Protein AF-A0A6V7M6A5-F1 (afdb_monomer_lite)

Secondary structure (DSSP, 8-state):
-------------SS-EEEEEEETTEEEEEETTSEEEEEETTTTEEEEEEE---

Foldseek 3Di:
DDDDDDDDDDPDDPADWDDWDDDDQWIWIDGPSQKIWIARNVVRDTPDMDHDDD

pLDDT: mean 87.13, std 8.58, range [48.97, 94.94]

Structure (mmCIF, N/CA/C/O backbone):
data_AF-A0A6V7M6A5-F1
#
_entry.id   AF-A0A6V7M6A5-F1
#
loop_
_atom_site.group_PDB
_atom_site.id
_atom_site.type_symbol
_atom_site.label_atom_id
_atom_site.label_alt_id
_atom_site.label_comp_id
_atom_site.label_asym_id
_atom_site.label_entity_id
_atom_site.label_seq_id
_atom_site.pdbx_PDB_ins_code
_atom_site.Cartn_x
_atom_site.Cartn_y
_atom_site.Cartn_z
_atom_site.occupancy
_atom_site.B_iso_or_equiv
_atom_site.auth_seq_id
_atom_site.auth_comp_id
_atom_site.auth_asym_id
_atom_site.auth_atom_id
_atom_site.pdbx_PDB_model_num
ATOM 1 N N . LYS A 1 1 ? -16.768 16.784 15.786 1.00 71.94 1 LYS A N 1
ATOM 2 C CA . LYS A 1 1 ? -15.414 17.306 15.460 1.00 71.94 1 LYS A CA 1
ATOM 3 C C . LYS A 1 1 ? -14.551 16.131 15.015 1.00 71.94 1 LYS A C 1
ATOM 5 O O . LYS A 1 1 ? -14.368 15.223 15.811 1.00 71.94 1 LYS A O 1
ATOM 10 N N . TYR A 1 2 ? -14.072 16.111 13.773 1.00 77.62 2 TYR A N 1
ATOM 11 C CA . TYR A 1 2 ? -13.177 15.052 13.292 1.00 77.62 2 TYR A CA 1
ATOM 12 C C . TYR A 1 2 ? -11.728 15.430 13.599 1.00 77.62 2 TYR A C 1
ATOM 14 O O . TYR A 1 2 ? -11.334 16.574 13.379 1.00 77.62 2 TYR A O 1
ATOM 22 N N . LYS A 1 3 ? -10.950 14.490 14.144 1.00 85.88 3 LYS A N 1
ATOM 23 C CA . LYS A 1 3 ? -9.529 14.680 14.448 1.00 85.88 3 LYS A CA 1
ATOM 24 C C . LYS A 1 3 ? -8.722 13.816 13.492 1.00 85.88 3 LYS A C 1
ATOM 26 O O . LYS A 1 3 ? -8.802 12.592 13.553 1.00 85.88 3 LYS A O 1
ATOM 31 N N . LEU A 1 4 ? -7.959 14.452 12.611 1.00 86.38 4 LEU A N 1
ATOM 32 C CA . LEU A 1 4 ? -7.035 13.738 11.744 1.00 86.38 4 LEU A CA 1
ATOM 33 C C . LEU A 1 4 ? -5.829 13.313 12.589 1.00 86.38 4 LEU A C 1
ATOM 35 O O . LEU A 1 4 ? -5.116 14.156 13.131 1.00 86.38 4 LEU A O 1
ATOM 39 N N . VAL A 1 5 ? -5.629 12.007 12.744 1.00 87.69 5 VAL A N 1
ATOM 40 C CA . VAL A 1 5 ? -4.492 11.450 13.482 1.00 87.69 5 VAL A CA 1
ATOM 41 C C . VAL A 1 5 ? -3.655 10.638 12.510 1.00 87.69 5 VAL A C 1
ATOM 43 O O . VAL A 1 5 ? -4.148 9.708 11.870 1.00 87.69 5 VAL A O 1
ATOM 46 N N . ARG A 1 6 ? -2.373 10.988 12.402 1.00 82.75 6 ARG A N 1
ATOM 47 C CA . ARG A 1 6 ? -1.413 10.224 11.607 1.00 82.75 6 ARG A CA 1
ATOM 48 C C . ARG A 1 6 ?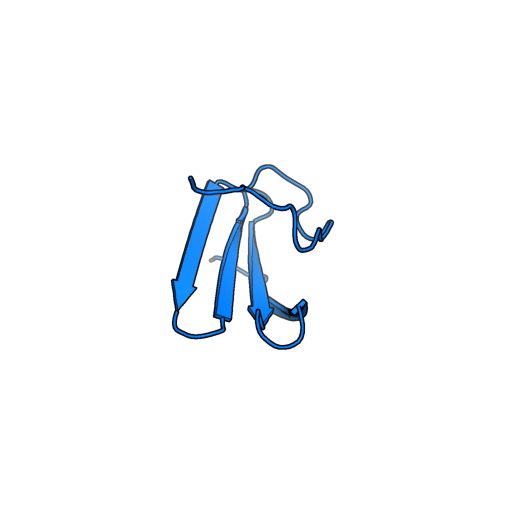 -1.243 8.847 12.240 1.00 82.75 6 ARG A C 1
ATOM 50 O O . ARG A 1 6 ? -0.862 8.743 13.399 1.00 82.75 6 ARG A O 1
ATOM 57 N N . SER A 1 7 ? -1.551 7.803 11.478 1.00 85.12 7 SER A N 1
ATOM 58 C CA . SER A 1 7 ? -1.607 6.440 12.006 1.00 85.12 7 SER A CA 1
ATOM 59 C C . SER A 1 7 ? -0.335 5.635 11.740 1.00 85.12 7 SER A C 1
ATOM 61 O O . SER A 1 7 ? 0.155 4.960 12.639 1.00 85.12 7 SER A O 1
ATOM 63 N N . PHE A 1 8 ? 0.203 5.685 10.523 1.00 84.44 8 PHE A N 1
ATOM 64 C CA . PHE A 1 8 ? 1.450 5.010 10.158 1.00 84.44 8 PHE A CA 1
ATOM 65 C C . PHE A 1 8 ? 2.110 5.717 8.972 1.00 84.44 8 PHE A C 1
ATOM 67 O O . PHE A 1 8 ? 1.520 6.617 8.367 1.00 84.44 8 PHE A O 1
ATOM 74 N N . VAL A 1 9 ? 3.361 5.347 8.698 1.00 84.19 9 VAL A N 1
ATOM 75 C CA . VAL A 1 9 ? 4.209 5.935 7.659 1.00 84.19 9 VAL A CA 1
ATOM 76 C C . VAL A 1 9 ? 5.125 4.853 7.122 1.00 84.19 9 VAL A C 1
ATOM 78 O O . VAL A 1 9 ? 5.817 4.203 7.900 1.00 84.19 9 VAL A O 1
ATOM 81 N N . THR A 1 10 ? 5.174 4.715 5.806 1.00 82.94 10 THR A N 1
ATOM 82 C CA . THR A 1 10 ? 6.082 3.808 5.104 1.00 82.94 10 THR A CA 1
ATOM 83 C C . THR A 1 10 ? 6.868 4.592 4.058 1.00 82.94 10 THR A C 1
ATOM 85 O O . THR A 1 10 ? 6.316 5.441 3.360 1.00 82.94 10 THR A O 1
ATOM 88 N N . ARG A 1 11 ? 8.178 4.337 3.972 1.00 80.56 11 ARG A N 1
ATOM 89 C CA . ARG A 1 11 ? 9.044 4.839 2.893 1.00 80.56 11 ARG A CA 1
ATOM 90 C C . ARG A 1 11 ? 9.220 3.738 1.855 1.00 80.56 11 ARG A C 1
ATOM 92 O O . ARG A 1 11 ? 10.279 3.127 1.790 1.00 80.56 11 ARG A O 1
ATOM 99 N N . SER A 1 12 ? 8.150 3.456 1.122 1.00 83.75 12 SER A N 1
ATOM 100 C CA . SER A 1 12 ? 8.139 2.363 0.149 1.00 83.75 12 SER A CA 1
ATOM 101 C C . SER A 1 12 ? 8.495 2.845 -1.256 1.00 83.75 12 SER A C 1
ATOM 103 O O . SER A 1 12 ? 9.375 2.260 -1.874 1.00 83.75 12 SER A O 1
ATOM 105 N N . HIS A 1 13 ? 7.889 3.939 -1.731 1.00 88.44 13 HIS A N 1
ATOM 106 C CA . HIS A 1 13 ? 8.155 4.456 -3.074 1.00 88.44 13 HIS A CA 1
ATOM 107 C C . HIS A 1 13 ? 9.474 5.237 -3.178 1.00 88.44 13 HIS A C 1
ATOM 109 O O . HIS A 1 13 ? 9.824 6.005 -2.276 1.00 88.44 13 HIS A O 1
ATOM 115 N N . MET A 1 14 ? 10.162 5.089 -4.313 1.00 89.06 14 MET A N 1
ATOM 116 C CA . MET A 1 14 ? 11.386 5.828 -4.668 1.00 89.06 14 MET A CA 1
ATOM 117 C C . MET A 1 14 ? 11.104 7.137 -5.421 1.00 89.06 14 MET A C 1
ATOM 119 O O . MET A 1 14 ? 11.995 7.973 -5.562 1.00 89.06 14 MET A O 1
ATOM 123 N N . ALA A 1 15 ? 9.870 7.330 -5.888 1.00 88.31 15 ALA A N 1
ATOM 124 C CA . ALA A 1 15 ? 9.422 8.524 -6.599 1.00 88.31 15 ALA A CA 1
ATOM 125 C C . ALA A 1 15 ? 8.043 8.989 -6.097 1.00 88.31 15 ALA A C 1
ATOM 127 O O . ALA A 1 15 ? 7.476 8.433 -5.155 1.00 88.31 15 ALA A O 1
ATOM 128 N N . SER A 1 16 ? 7.488 10.036 -6.713 1.00 90.38 16 SER A N 1
ATOM 129 C CA . SER A 1 16 ? 6.178 10.573 -6.336 1.00 90.38 16 SER A CA 1
ATOM 130 C C . SER A 1 16 ? 5.062 9.536 -6.493 1.00 90.38 16 SER A C 1
ATOM 132 O O . SER A 1 16 ? 4.928 8.909 -7.547 1.00 90.38 16 SER A O 1
ATOM 13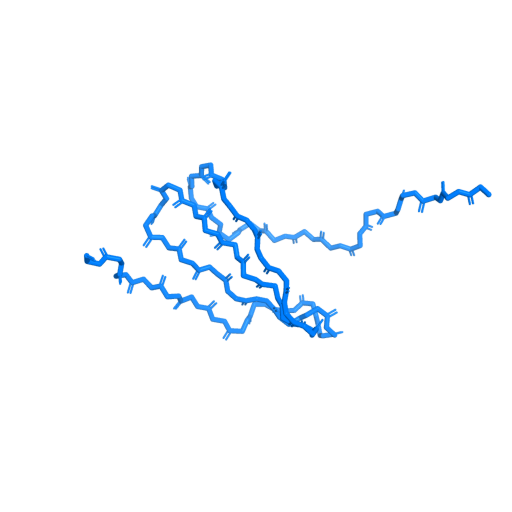4 N N . ILE A 1 17 ? 4.220 9.418 -5.464 1.00 92.62 17 ILE A N 1
ATOM 135 C CA . ILE A 1 17 ? 2.981 8.633 -5.503 1.00 92.62 17 ILE A CA 1
ATOM 136 C C . ILE A 1 17 ? 1.985 9.367 -6.402 1.00 92.62 17 ILE A C 1
ATOM 138 O O . ILE A 1 17 ? 1.692 10.540 -6.171 1.00 92.62 17 ILE A O 1
ATOM 142 N N . ARG A 1 18 ? 1.474 8.685 -7.427 1.00 93.12 18 ARG A N 1
ATOM 143 C CA . ARG A 1 18 ? 0.525 9.250 -8.399 1.00 93.12 18 ARG A CA 1
ATOM 144 C C . ARG A 1 18 ? -0.910 8.820 -8.136 1.00 93.12 18 ARG A C 1
ATOM 146 O O . ARG A 1 18 ? -1.833 9.554 -8.474 1.00 93.12 18 ARG A O 1
ATOM 153 N N . CYS A 1 19 ? -1.108 7.650 -7.535 1.00 91.81 19 CYS A N 1
ATOM 154 C CA . CYS A 1 19 ? -2.436 7.117 -7.273 1.00 91.81 19 CYS A CA 1
ATOM 155 C C . CYS A 1 19 ? -2.474 6.255 -6.010 1.00 91.81 19 CYS A C 1
ATOM 157 O O . CYS A 1 19 ? -1.473 5.681 -5.577 1.00 91.81 19 CYS A O 1
ATOM 159 N N . ILE A 1 20 ? -3.660 6.185 -5.409 1.00 93.88 20 ILE A N 1
ATOM 160 C CA . ILE A 1 20 ? -3.949 5.378 -4.226 1.00 93.88 20 ILE A CA 1
ATOM 161 C C . ILE A 1 20 ? -5.343 4.777 -4.405 1.00 93.88 20 ILE A C 1
ATOM 163 O O . ILE A 1 20 ? -6.278 5.486 -4.773 1.00 93.88 20 ILE A O 1
ATOM 167 N N . ALA A 1 21 ? -5.492 3.488 -4.113 1.00 94.94 21 ALA A N 1
ATOM 168 C CA . ALA A 1 21 ? -6.772 2.793 -4.114 1.00 94.94 21 ALA A CA 1
ATOM 169 C C . ALA A 1 21 ? -6.900 1.941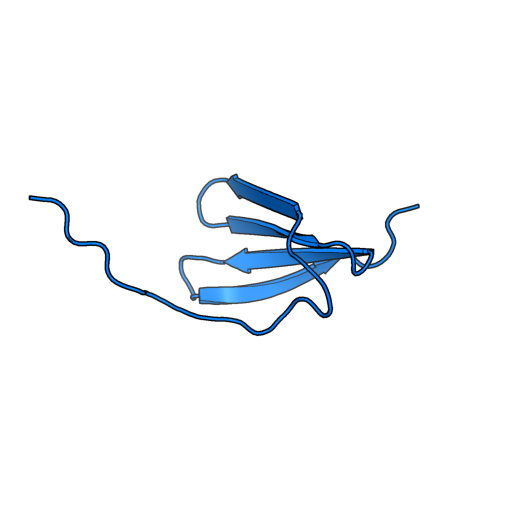 -2.851 1.00 94.94 21 ALA A C 1
ATOM 171 O O . ALA A 1 21 ? -5.966 1.253 -2.450 1.00 94.94 21 ALA A O 1
ATOM 172 N N . LYS A 1 22 ? -8.068 1.969 -2.212 1.00 93.75 22 LYS A N 1
ATOM 173 C CA . LYS A 1 22 ? -8.356 1.154 -1.029 1.00 93.75 22 LYS A CA 1
ATOM 174 C C . LYS A 1 22 ? -9.445 0.144 -1.370 1.00 93.75 22 LYS A C 1
ATOM 176 O O . LYS A 1 22 ? -10.511 0.542 -1.831 1.00 93.75 22 LYS A O 1
ATOM 181 N N . VAL A 1 23 ? -9.224 -1.128 -1.039 1.00 93.75 23 VAL A N 1
ATOM 182 C CA . VAL A 1 23 ? -10.269 -2.158 -1.062 1.00 93.75 23 VAL A CA 1
ATOM 183 C C . VAL A 1 23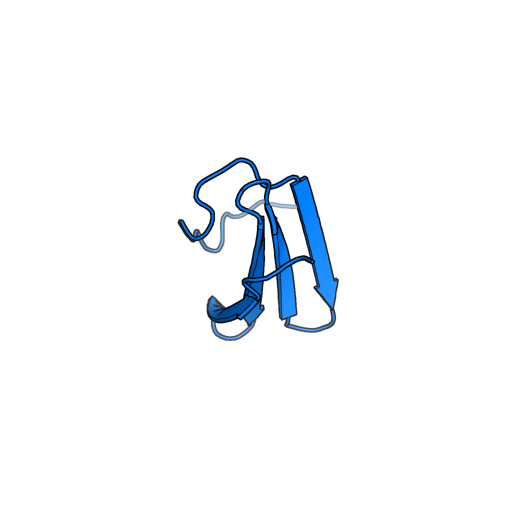 ? -10.263 -2.930 0.257 1.00 93.75 23 VAL A C 1
ATOM 185 O O . VAL A 1 23 ? -9.256 -3.503 0.658 1.00 93.75 23 VAL A O 1
ATOM 188 N N . ASN A 1 24 ? -11.386 -2.932 0.979 1.00 93.25 24 ASN A N 1
ATOM 189 C CA . ASN A 1 24 ? -11.506 -3.565 2.299 1.00 93.25 24 ASN A CA 1
ATOM 190 C C . ASN A 1 24 ? -10.419 -3.116 3.295 1.00 93.25 24 ASN A C 1
ATOM 192 O O . ASN A 1 24 ? -10.428 -1.971 3.744 1.00 93.25 24 ASN A O 1
ATOM 196 N N . ASN A 1 25 ? -9.503 -4.016 3.656 1.00 92.88 25 ASN A N 1
ATOM 197 C CA . ASN A 1 25 ? -8.368 -3.735 4.536 1.00 92.88 25 ASN A CA 1
ATOM 198 C C . ASN A 1 25 ? -7.071 -3.531 3.760 1.00 92.88 25 ASN A C 1
ATOM 200 O O . ASN A 1 25 ? -6.045 -3.296 4.374 1.00 92.88 25 ASN A O 1
ATOM 204 N N . TYR A 1 26 ? -7.102 -3.614 2.437 1.00 92.25 26 TYR A N 1
ATOM 205 C CA . TYR A 1 26 ? -5.930 -3.438 1.605 1.00 92.25 26 TYR A CA 1
ATOM 206 C C . TYR A 1 26 ? -5.878 -2.024 1.043 1.00 92.25 26 TYR A C 1
ATOM 208 O O . TYR A 1 26 ? -6.897 -1.428 0.676 1.00 92.25 26 TYR A O 1
ATOM 216 N N . LEU A 1 27 ? -4.667 -1.494 0.978 1.00 93.44 27 LEU A N 1
ATOM 217 C CA . LEU A 1 27 ? -4.343 -0.229 0.347 1.00 93.44 27 LEU A CA 1
ATOM 218 C C . LEU A 1 27 ? -3.309 -0.504 -0.737 1.00 93.44 27 LEU A C 1
ATOM 220 O O . LEU A 1 27 ? -2.261 -1.065 -0.446 1.00 93.44 27 LEU A O 1
ATOM 224 N N . ALA A 1 28 ? -3.600 -0.107 -1.965 1.00 93.88 28 ALA A N 1
ATOM 225 C CA . ALA A 1 28 ? -2.657 -0.107 -3.067 1.00 93.88 28 ALA A CA 1
ATOM 226 C C . ALA A 1 28 ? -2.196 1.332 -3.330 1.00 93.88 28 ALA A C 1
ATOM 228 O O . ALA A 1 28 ? -3.023 2.246 -3.394 1.00 93.88 28 ALA A O 1
ATOM 229 N N . THR A 1 29 ? -0.893 1.541 -3.491 1.00 93.81 29 THR A N 1
ATOM 230 C CA . THR A 1 29 ? -0.313 2.831 -3.890 1.00 93.81 29 THR A CA 1
ATOM 231 C C . THR A 1 29 ? 0.539 2.639 -5.135 1.00 93.81 29 THR A C 1
ATOM 233 O O . THR A 1 29 ? 1.356 1.725 -5.175 1.00 93.81 29 THR A O 1
ATOM 236 N N . GLY A 1 30 ? 0.339 3.481 -6.148 1.00 93.00 30 GLY A N 1
ATOM 237 C CA . GLY A 1 30 ? 1.112 3.471 -7.391 1.00 93.00 30 GLY A CA 1
ATOM 238 C C . GLY A 1 30 ? 1.942 4.743 -7.528 1.00 93.00 30 GLY A C 1
ATOM 239 O O . GLY A 1 30 ? 1.446 5.852 -7.287 1.00 93.00 30 GLY A O 1
ATOM 240 N N . GLY A 1 31 ? 3.210 4.583 -7.897 1.00 91.56 31 GLY A N 1
ATOM 241 C CA . GLY A 1 31 ? 4.173 5.674 -8.024 1.00 91.56 31 GLY A CA 1
ATOM 242 C C . GLY A 1 31 ? 4.739 5.811 -9.431 1.00 91.56 31 GLY A C 1
ATOM 243 O O . GLY A 1 31 ? 4.472 5.013 -10.323 1.00 91.56 31 GLY A O 1
ATOM 244 N N . HIS A 1 32 ? 5.536 6.860 -9.632 1.00 90.94 32 HIS A N 1
ATOM 245 C CA . HIS A 1 32 ? 6.355 7.022 -10.840 1.00 90.94 32 HIS A CA 1
ATOM 246 C C . HIS A 1 32 ? 7.602 6.117 -10.848 1.00 90.94 32 HIS A C 1
ATOM 248 O O . HIS A 1 32 ? 8.391 6.143 -11.780 1.00 90.94 32 HIS A O 1
ATOM 254 N N . ASP A 1 33 ? 7.806 5.334 -9.796 1.00 88.44 33 ASP A N 1
ATOM 255 C CA . ASP A 1 33 ? 8.872 4.341 -9.675 1.00 88.44 33 ASP A CA 1
ATOM 256 C C . ASP A 1 33 ? 8.497 2.991 -10.304 1.00 88.44 33 ASP A C 1
ATOM 258 O O . ASP A 1 33 ? 9.127 1.984 -9.997 1.00 88.44 33 ASP A O 1
ATOM 262 N N . GLU A 1 34 ? 7.460 2.974 -11.152 1.00 87.25 34 GLU A N 1
ATOM 263 C CA . GLU A 1 34 ? 6.973 1.782 -11.861 1.00 87.25 34 GLU A CA 1
ATOM 264 C C . GLU A 1 34 ? 6.679 0.609 -10.911 1.00 87.25 34 GLU A C 1
ATOM 266 O O . GLU A 1 34 ? 6.837 -0.569 -11.249 1.00 87.25 34 GLU A O 1
ATOM 271 N N . ALA A 1 35 ? 6.228 0.943 -9.700 1.00 89.00 35 ALA A N 1
ATOM 272 C CA . ALA A 1 35 ? 5.859 -0.011 -8.675 1.00 89.00 35 ALA A CA 1
ATOM 273 C C . ALA A 1 35 ? 4.470 0.299 -8.107 1.00 89.00 35 ALA A C 1
ATOM 275 O O . ALA A 1 35 ? 4.116 1.454 -7.841 1.00 89.00 35 ALA A O 1
ATOM 276 N N . ILE A 1 36 ? 3.705 -0.764 -7.850 1.00 91.81 36 ILE A N 1
ATOM 277 C CA . ILE A 1 36 ? 2.552 -0.725 -6.951 1.00 91.81 36 ILE A CA 1
ATOM 278 C C . ILE A 1 36 ? 2.936 -1.399 -5.643 1.00 91.81 36 ILE A C 1
ATOM 280 O O . ILE A 1 36 ? 3.346 -2.557 -5.637 1.00 91.81 36 ILE A O 1
ATOM 284 N N . TYR 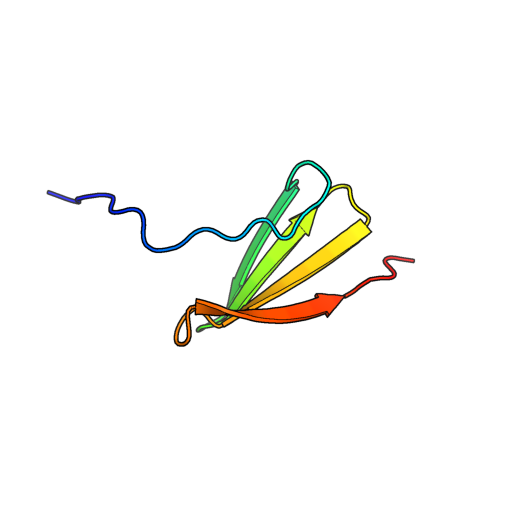A 1 37 ? 2.718 -0.720 -4.523 1.00 92.00 37 TYR A N 1
ATOM 285 C CA . TYR A 1 37 ? 2.845 -1.311 -3.194 1.00 92.00 37 TYR A CA 1
ATOM 286 C C . TYR A 1 37 ? 1.473 -1.650 -2.632 1.00 92.00 37 TYR A C 1
ATOM 288 O O . TYR A 1 37 ? 0.537 -0.855 -2.731 1.00 92.00 37 TYR A O 1
ATOM 296 N N . LEU A 1 38 ? 1.365 -2.828 -2.023 1.00 92.75 38 LEU A N 1
ATOM 297 C CA . LEU A 1 38 ? 0.163 -3.299 -1.352 1.00 92.75 38 LEU A CA 1
ATOM 298 C C . LEU A 1 38 ? 0.404 -3.326 0.156 1.00 92.75 38 LEU A C 1
ATOM 300 O O . LEU A 1 38 ? 1.353 -3.948 0.628 1.00 92.75 38 LEU A O 1
ATOM 304 N N . TYR A 1 39 ? -0.486 -2.707 0.920 1.00 92.62 39 TYR A N 1
ATOM 305 C CA . TYR A 1 39 ? -0.445 -2.684 2.379 1.00 92.62 39 TYR A CA 1
ATOM 306 C C . TYR A 1 39 ? -1.705 -3.303 2.953 1.00 92.62 39 TYR A C 1
ATOM 308 O O . TYR A 1 39 ? -2.810 -3.044 2.477 1.00 92.62 39 TYR A O 1
ATOM 316 N N . ASP A 1 40 ? -1.542 -4.063 4.027 1.00 92.50 40 ASP A N 1
ATOM 317 C CA . ASP A 1 40 ? -2.641 -4.484 4.877 1.00 92.50 40 ASP A CA 1
ATOM 318 C C . ASP A 1 40 ? -2.797 -3.453 5.997 1.00 92.50 40 ASP A C 1
ATOM 320 O O . ASP A 1 40 ? -1.928 -3.275 6.845 1.00 92.50 40 ASP A O 1
ATOM 324 N N . MET A 1 41 ? -3.926 -2.758 6.001 1.00 90.75 41 MET A N 1
ATOM 325 C CA . MET A 1 41 ? -4.281 -1.701 6.943 1.00 90.75 41 MET A CA 1
ATOM 326 C C . MET A 1 41 ? -4.672 -2.239 8.324 1.00 90.75 41 MET A C 1
ATOM 328 O O . MET A 1 41 ? -4.688 -1.457 9.279 1.00 90.75 41 MET A O 1
ATOM 332 N N . LYS A 1 42 ? -4.969 -3.545 8.461 1.00 90.44 42 LYS A N 1
ATOM 333 C CA . LYS A 1 42 ? -5.170 -4.184 9.774 1.00 90.44 42 LYS A CA 1
ATOM 334 C C . LYS A 1 42 ? -3.842 -4.343 10.498 1.00 90.44 42 LYS A C 1
ATOM 336 O O . LYS A 1 42 ? -3.711 -3.907 11.638 1.00 90.44 42 LYS A O 1
ATOM 341 N N . THR A 1 43 ? -2.863 -4.943 9.826 1.00 89.50 43 THR A N 1
ATOM 342 C CA . THR A 1 43 ? -1.525 -5.186 10.392 1.00 89.50 43 THR A CA 1
ATOM 343 C C . THR A 1 43 ? -0.581 -3.995 10.227 1.00 89.50 43 THR A C 1
ATOM 345 O O . THR A 1 43 ? 0.436 -3.921 10.913 1.00 89.50 43 THR A O 1
ATOM 348 N N . ARG A 1 44 ? -0.942 -3.041 9.357 1.00 86.94 44 ARG A N 1
ATOM 349 C CA . ARG A 1 44 ? -0.163 -1.857 8.958 1.00 86.94 44 ARG A CA 1
ATOM 350 C C . ARG A 1 44 ? 1.206 -2.214 8.393 1.00 86.94 44 ARG A C 1
ATOM 352 O O . ARG A 1 44 ? 2.187 -1.513 8.635 1.00 86.94 44 ARG A O 1
ATOM 359 N N . LYS A 1 45 ? 1.261 -3.320 7.654 1.00 86.94 45 LYS A N 1
ATOM 360 C CA . LYS A 1 45 ? 2.475 -3.827 7.017 1.00 86.94 45 LYS A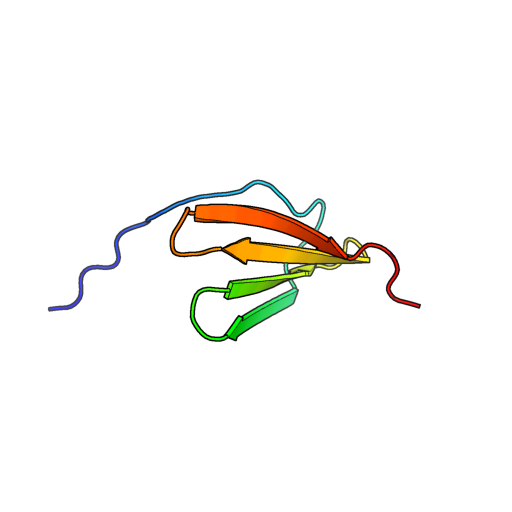 CA 1
ATOM 361 C C . LYS A 1 45 ? 2.308 -3.868 5.507 1.00 86.94 45 LYS A C 1
ATOM 363 O O . LYS A 1 45 ? 1.206 -4.052 4.991 1.00 86.94 45 LYS A O 1
ATOM 368 N N . GLU A 1 46 ? 3.425 -3.690 4.815 1.00 89.38 46 GLU A N 1
ATOM 369 C CA . GLU A 1 46 ? 3.523 -3.986 3.392 1.00 89.38 46 GLU A CA 1
ATOM 370 C C . GLU A 1 46 ? 3.325 -5.494 3.196 1.00 89.38 46 GLU A C 1
ATOM 372 O O . GLU A 1 46 ? 3.986 -6.308 3.841 1.00 89.38 46 GLU A O 1
ATOM 377 N N . VAL A 1 47 ? 2.359 -5.849 2.357 1.00 90.44 47 VAL A N 1
ATOM 378 C CA . VAL A 1 47 ? 2.053 -7.229 1.960 1.00 90.44 47 VAL A CA 1
ATOM 379 C C . VAL A 1 47 ? 2.980 -7.645 0.828 1.00 90.44 47 VAL A C 1
ATOM 381 O O . VAL A 1 47 ? 3.420 -8.788 0.766 1.00 90.44 47 VAL A O 1
ATOM 384 N N . GLY A 1 48 ? 3.285 -6.705 -0.062 1.00 88.44 48 GLY A N 1
ATOM 385 C CA . GLY A 1 48 ? 4.212 -6.912 -1.156 1.00 88.44 48 GLY A CA 1
ATOM 386 C C . GLY A 1 48 ? 4.201 -5.751 -2.136 1.00 88.44 48 GLY A C 1
ATOM 387 O O . GLY A 1 48 ? 3.501 -4.751 -1.949 1.00 88.44 48 GLY A O 1
ATOM 388 N N . LYS A 1 49 ? 4.968 -5.923 -3.208 1.00 88.88 49 LYS A N 1
ATOM 389 C CA . LYS A 1 49 ? 5.065 -4.976 -4.312 1.00 88.88 49 LYS A CA 1
ATOM 390 C C . LYS A 1 49 ? 4.870 -5.691 -5.642 1.00 88.88 49 LYS A C 1
ATOM 392 O O . LYS A 1 49 ? 5.384 -6.791 -5.835 1.00 88.88 49 LYS A O 1
ATOM 397 N N . LEU A 1 50 ? 4.147 -5.052 -6.551 1.00 87.44 50 LEU A N 1
ATOM 398 C CA . LEU A 1 50 ? 4.128 -5.405 -7.960 1.00 87.44 50 LEU A CA 1
ATOM 399 C C . LEU A 1 50 ? 5.124 -4.491 -8.662 1.00 87.44 50 LEU A C 1
ATOM 401 O O . LEU A 1 50 ? 4.950 -3.277 -8.708 1.00 87.44 50 LEU A O 1
ATOM 405 N N . THR A 1 51 ? 6.190 -5.095 -9.160 1.00 75.81 51 THR A N 1
ATOM 406 C CA . THR A 1 51 ? 7.218 -4.460 -9.984 1.00 75.81 51 THR A CA 1
ATOM 407 C C . THR A 1 51 ? 7.139 -5.142 -11.336 1.00 75.81 51 THR A C 1
ATOM 409 O O . THR A 1 51 ? 7.138 -6.373 -11.329 1.00 75.81 51 THR A O 1
ATOM 412 N N . HIS A 1 52 ? 7.098 -4.373 -12.426 1.00 67.25 52 HIS A N 1
ATOM 413 C CA . HIS A 1 52 ? 6.691 -4.728 -13.803 1.00 67.25 52 HIS A CA 1
ATOM 414 C C . HIS A 1 52 ? 5.278 -4.236 -14.137 1.00 67.25 52 HIS A C 1
ATOM 416 O O . HIS A 1 52 ? 4.320 -5.002 -14.223 1.00 67.25 52 HIS A O 1
ATOM 422 N N . HIS A 1 53 ? 5.179 -2.927 -14.355 1.00 59.31 53 HIS A N 1
ATOM 423 C CA . HIS A 1 53 ? 4.191 -2.386 -15.278 1.00 59.31 53 HIS A CA 1
ATOM 424 C C . HIS A 1 53 ? 4.772 -2.525 -16.681 1.00 59.31 53 HIS A C 1
ATOM 426 O O . HIS A 1 53 ? 5.775 -1.883 -16.978 1.00 59.31 53 HIS A O 1
ATOM 432 N N . GLN A 1 54 ? 4.198 -3.405 -17.496 1.00 48.97 54 GLN A N 1
ATOM 433 C CA . GLN A 1 54 ? 4.494 -3.455 -18.925 1.00 48.97 54 GLN A CA 1
ATOM 434 C C . GLN A 1 54 ? 3.415 -2.697 -19.692 1.00 48.97 54 GLN A C 1
ATOM 436 O O . GLN A 1 54 ? 2.242 -2.766 -19.252 1.00 48.97 54 GLN A O 1
#

Sequence (54 aa):
KYKLVRSFVTRSHMASIRCIAKVNNYLATGGHDEAIYLYDMKTRKEVGKLTHHQ

Organism: NCBI:txid1563983

InterPro domains:
  IPR015943 WD40/YVTN repeat-like-containing domain superfamily [G3DSA:2.130.10.10] (2-54)
  IPR036322 WD40-repeat-containing domain superfamily [SSF50978] (12-53)
  IPR051959 PAK1 Kinase Regulator [PTHR44675] (2-54)

Radius of gyration: 12.14 Å; chains: 1; bounding box: 27×24×34 Å